Protein AF-A0A0D3J8R5-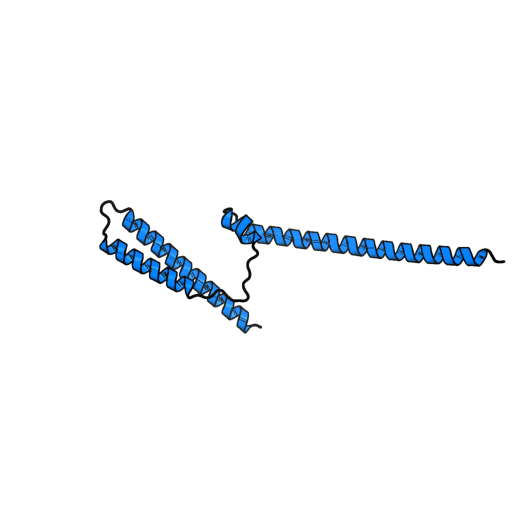F1 (afdb_monomer)

Mean predicted aligned error: 9.16 Å

Solvent-accessible surface area (backbone atoms only — not comparable to full-atom values): 7355 Å² total; per-residue (Å²): 118,75,68,58,58,56,50,45,51,54,48,51,52,51,48,52,51,31,50,51,51,30,52,52,34,48,54,55,34,50,60,44,65,72,38,99,75,55,53,65,67,59,46,51,53,31,51,53,49,33,51,54,30,52,51,51,42,68,67,56,69,77,51,92,84,72,78,77,60,65,63,51,45,64,69,14,54,77,61,79,38,61,65,65,56,51,54,54,50,50,50,54,49,50,54,50,50,51,54,51,49,50,55,50,51,52,51,50,53,52,49,52,54,50,53,52,51,52,50,53,53,56,53,58,59,60,70,64,73,82,117

pLDDT: mean 88.56, std 11.24, range [47.66, 97.62]

Foldseek 3Di:
DVVLVVVQVVLVVQLVVLVVQLVVLVVVLVVQVPDPDHDPVVNVVSVVSNVVSVVSNVVRDRRPPDDDDPCLCPVAVVVVHDSVVVVVVVVVVVVVCVVVVVVVVVVVVVVVVVVVVVVVVVVVVVVVPPD

Sequence (131 aa):
MADTTATSARTLEQIDHSVSESLSAIHALDAQVQQESPDNAAIRDGIARLVNCMEGLRSVSCPADLRLPMRLVEEFVDADRSPDDFTVAMRKLVEAVEAGGRAKSDALASLAAQVEAAGADAASSSSGADR

Radius of gyration: 31.25 Å; Cα contacts (8 Å, |Δi|>4): 49; chains: 1; bounding box: 56×16×105 Å

Nearest PDB structures (foldseek):
  2efl-assembly1_A-2  TM=9.346E-01  e=9.399E-01  Homo sapiens
  4atm-assembly1_A-2  TM=9.188E-01  e=1.387E+00  Homo sapiens
  3g6b-assembly1_B  TM=5.710E-01  e=9.712E+00  Thermotoga maritima

Secondary structure (DSSP, 8-state):
-HHHHHHHHHHHHHHHHHHHHHHHHHHHHHHHHTSSS--HHHHHHHHHHHHHHHHHHHHSPPPTT----HHHIIIIITTT--HHHHHHHHHHHHHHHHHHHHHHHHHHHHHHHHHHHHHHHHHHHHTTS--

Organism: Emiliania huxleyi (strain CCMP1516) (NCBI:txid280463)

InterPro domains:
  IPR019145 Mediator complex, subunit Med10 [PF09748] (18-115)

Structure (mmCIF, N/CA/C/O backbone):
data_AF-A0A0D3J8R5-F1
#
_entry.id   AF-A0A0D3J8R5-F1
#
loop_
_atom_site.group_PDB
_atom_site.id
_atom_site.type_symbol
_atom_site.label_atom_id
_atom_site.label_alt_id
_atom_site.label_comp_id
_atom_site.label_asym_id
_atom_site.label_entity_id
_atom_site.label_seq_id
_atom_site.pdbx_PDB_ins_code
_atom_site.Cartn_x
_atom_site.Cartn_y
_atom_site.Cartn_z
_atom_site.occupancy
_atom_site.B_iso_or_equiv
_atom_site.auth_seq_id
_atom_site.auth_comp_id
_atom_site.auth_asym_id
_atom_site.auth_atom_id
_atom_site.pdbx_PDB_model_num
ATOM 1 N N . MET A 1 1 ? -16.635 3.429 -18.623 1.00 56.38 1 MET A N 1
ATOM 2 C CA . MET A 1 1 ? -15.362 3.518 -17.871 1.00 56.38 1 MET A CA 1
ATOM 3 C C . MET A 1 1 ? -15.405 4.520 -16.715 1.00 56.38 1 MET A C 1
ATOM 5 O O . MET A 1 1 ? -14.790 4.220 -15.709 1.00 56.38 1 MET A O 1
ATOM 9 N N . ALA A 1 2 ? -16.144 5.640 -16.782 1.00 58.12 2 ALA A N 1
ATOM 10 C CA . ALA A 1 2 ? -16.242 6.588 -15.653 1.00 58.12 2 ALA A CA 1
ATOM 11 C C . ALA A 1 2 ? -16.980 6.045 -14.401 1.00 58.12 2 ALA A C 1
ATOM 13 O O . ALA A 1 2 ? -16.698 6.467 -13.283 1.00 58.12 2 ALA A O 1
ATOM 14 N N . ASP A 1 3 ? -17.897 5.091 -14.587 1.00 63.12 3 ASP A N 1
ATOM 15 C CA . ASP A 1 3 ? -18.749 4.535 -13.519 1.00 63.12 3 ASP A CA 1
ATOM 16 C C . ASP A 1 3 ? -17.988 3.579 -12.570 1.00 63.12 3 ASP A C 1
ATOM 18 O O . ASP A 1 3 ? -18.261 3.479 -11.374 1.00 63.12 3 ASP A O 1
ATOM 22 N N . THR A 1 4 ? -16.946 2.921 -13.089 1.00 67.38 4 THR A N 1
ATOM 23 C CA . THR A 1 4 ? -16.108 1.978 -12.332 1.00 67.38 4 THR A CA 1
ATOM 24 C C . THR A 1 4 ? -15.207 2.709 -11.338 1.00 67.38 4 THR A C 1
ATOM 26 O O . THR A 1 4 ? -15.155 2.341 -10.173 1.00 67.38 4 THR A O 1
ATOM 29 N N . THR A 1 5 ? -14.580 3.813 -11.753 1.00 72.00 5 THR A N 1
ATOM 30 C CA . THR A 1 5 ? -13.691 4.617 -10.896 1.00 72.00 5 THR A CA 1
ATOM 31 C C . THR A 1 5 ? -14.409 5.256 -9.709 1.00 72.00 5 THR A C 1
ATOM 33 O O . THR A 1 5 ? -13.863 5.285 -8.609 1.00 72.00 5 THR A O 1
ATOM 36 N N . ALA A 1 6 ? -15.641 5.736 -9.904 1.00 73.56 6 ALA A N 1
ATOM 37 C CA . ALA A 1 6 ? -16.440 6.305 -8.817 1.00 73.56 6 ALA A CA 1
ATOM 38 C C . ALA A 1 6 ? -16.871 5.233 -7.802 1.00 73.56 6 ALA A C 1
ATOM 40 O O . ALA A 1 6 ? -16.928 5.493 -6.601 1.00 73.56 6 ALA A O 1
ATOM 41 N N . THR A 1 7 ? -17.134 4.017 -8.285 1.00 78.12 7 THR A N 1
ATOM 42 C CA . THR A 1 7 ? -17.471 2.872 -7.436 1.00 78.12 7 THR A CA 1
ATOM 43 C C . THR A 1 7 ? -16.262 2.433 -6.609 1.00 78.12 7 THR A C 1
ATOM 45 O O . THR A 1 7 ? -16.382 2.314 -5.392 1.00 78.12 7 THR A O 1
ATOM 48 N N . SER A 1 8 ? -15.085 2.295 -7.227 1.00 82.00 8 SER A N 1
ATOM 49 C CA . SER A 1 8 ? -13.853 1.909 -6.525 1.00 82.00 8 SER A CA 1
ATOM 50 C C . SER A 1 8 ? -13.432 2.945 -5.474 1.00 82.00 8 SER A C 1
ATOM 52 O O . SER A 1 8 ? -13.034 2.562 -4.377 1.00 82.00 8 SER A O 1
ATOM 54 N N . ALA A 1 9 ? 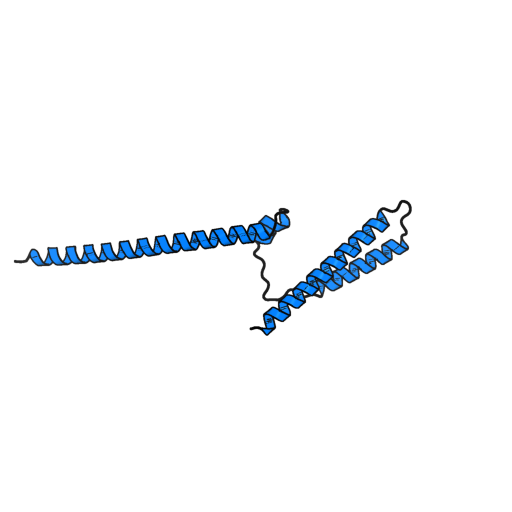-13.587 4.246 -5.755 1.00 85.06 9 ALA A N 1
ATOM 55 C CA . ALA A 1 9 ? -13.306 5.309 -4.784 1.00 85.06 9 ALA A CA 1
ATOM 56 C C . ALA A 1 9 ? -14.208 5.220 -3.541 1.00 85.06 9 ALA A C 1
ATOM 58 O O . ALA A 1 9 ? -13.711 5.223 -2.419 1.00 85.06 9 ALA A O 1
ATOM 59 N N . ARG A 1 10 ? -15.523 5.043 -3.731 1.00 87.44 10 ARG A N 1
ATOM 60 C CA . ARG A 1 10 ? -16.466 4.878 -2.614 1.00 87.44 10 ARG A CA 1
ATOM 61 C C . ARG A 1 10 ? -16.157 3.631 -1.784 1.00 87.44 10 ARG A C 1
ATOM 63 O O . ARG A 1 10 ? -16.254 3.668 -0.563 1.00 87.44 10 ARG A O 1
ATOM 70 N N . THR A 1 11 ? -15.805 2.521 -2.428 1.00 87.69 11 THR A N 1
ATOM 71 C CA . THR A 1 11 ? -15.420 1.302 -1.708 1.00 87.69 11 THR A CA 1
ATOM 72 C C . THR A 1 11 ? -14.153 1.519 -0.883 1.00 87.69 11 THR A C 1
ATOM 74 O O . THR A 1 11 ? -14.105 1.080 0.260 1.00 87.69 11 THR A O 1
ATOM 77 N N . LEU A 1 12 ? -13.154 2.235 -1.407 1.00 89.00 12 LEU A N 1
ATOM 78 C CA . LEU A 1 12 ? -11.952 2.581 -0.643 1.00 89.00 12 LEU A CA 1
ATOM 79 C C . LEU A 1 12 ? -12.267 3.464 0.570 1.00 89.00 12 LEU A C 1
ATOM 81 O O . LEU A 1 12 ? -11.758 3.190 1.651 1.00 89.00 12 LEU A O 1
ATOM 85 N N . GLU A 1 13 ? -13.150 4.454 0.427 1.00 90.44 13 GLU A N 1
ATOM 86 C CA . GLU A 1 13 ? -13.628 5.271 1.554 1.00 90.44 13 GLU A CA 1
ATOM 87 C C . GLU A 1 13 ? -14.340 4.420 2.619 1.00 90.44 13 GLU A C 1
ATOM 89 O O . GLU A 1 13 ? -14.151 4.623 3.816 1.00 90.44 13 GLU A O 1
ATOM 94 N N . GLN A 1 14 ? -15.134 3.428 2.204 1.00 89.75 14 GLN A N 1
ATOM 95 C CA . GLN A 1 14 ? -15.794 2.499 3.127 1.00 89.75 14 GLN A CA 1
ATOM 96 C C . GLN A 1 14 ? -14.799 1.597 3.864 1.00 89.75 14 GLN A C 1
ATOM 98 O O . GLN A 1 14 ? -14.985 1.336 5.056 1.00 89.75 14 GLN A O 1
ATOM 103 N N . ILE A 1 15 ? -13.754 1.125 3.174 1.00 90.19 15 ILE A N 1
ATOM 104 C CA . ILE A 1 15 ? -12.660 0.360 3.785 1.00 90.19 15 ILE A CA 1
ATOM 105 C C . ILE A 1 15 ? -11.939 1.235 4.813 1.00 90.19 15 ILE A C 1
ATOM 107 O O . ILE A 1 15 ? -11.804 0.818 5.959 1.00 90.19 15 ILE A O 1
ATOM 111 N N . ASP A 1 16 ? -11.533 2.449 4.437 1.00 91.75 16 ASP A N 1
ATOM 112 C CA . ASP A 1 16 ? -10.825 3.391 5.313 1.00 91.75 16 ASP A CA 1
ATOM 113 C C . ASP A 1 16 ? -11.630 3.729 6.577 1.00 91.75 16 ASP A C 1
ATOM 115 O O . ASP A 1 16 ? -11.123 3.646 7.701 1.00 91.75 16 ASP A O 1
ATOM 119 N N . HIS A 1 17 ? -12.926 4.004 6.410 1.00 91.62 17 HIS A N 1
ATOM 120 C CA . HIS A 1 17 ? -13.830 4.244 7.528 1.00 91.62 17 HIS A CA 1
ATOM 121 C C . HIS A 1 17 ? -13.926 3.024 8.456 1.00 91.62 17 HIS A C 1
ATOM 123 O O . HIS A 1 17 ? -13.788 3.157 9.671 1.00 91.62 17 HIS A O 1
ATOM 129 N N . SER A 1 18 ? -14.089 1.825 7.888 1.00 91.25 18 SER A N 1
ATOM 130 C CA . SER A 1 18 ? -14.209 0.575 8.650 1.00 91.25 18 SER A CA 1
ATOM 131 C C . SER A 1 18 ? -12.914 0.215 9.394 1.00 91.25 18 SER A C 1
ATOM 133 O O . SER A 1 18 ? -12.961 -0.262 10.532 1.00 91.25 18 SER A O 1
ATOM 135 N N . VAL A 1 19 ? -11.746 0.470 8.791 1.00 92.75 19 VAL A N 1
ATOM 136 C CA . VAL A 1 19 ? -10.434 0.323 9.445 1.00 92.75 19 VAL A CA 1
ATOM 137 C C . VAL A 1 19 ? -10.308 1.308 10.605 1.00 92.75 19 VAL A C 1
ATOM 139 O O . VAL A 1 19 ? -9.947 0.905 11.711 1.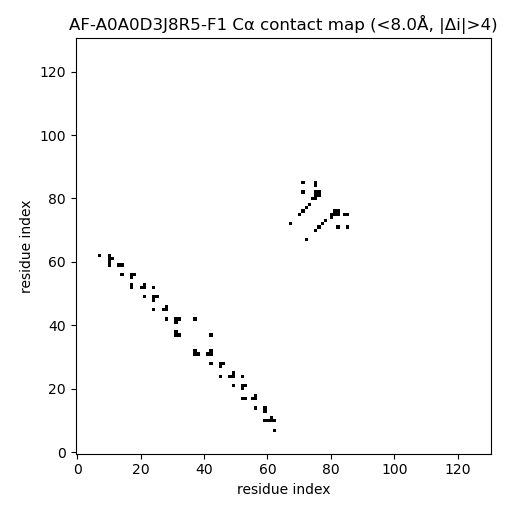00 92.75 19 VAL A O 1
ATOM 142 N N . SER A 1 20 ? -10.668 2.575 10.389 1.00 94.06 20 SER A N 1
ATOM 143 C CA . SER A 1 20 ? -10.620 3.617 11.420 1.00 94.06 20 SER A CA 1
ATOM 144 C C . SER A 1 20 ? -11.525 3.298 12.615 1.00 94.06 20 SER A C 1
ATOM 146 O O . SER A 1 20 ? -11.101 3.425 13.767 1.00 94.06 20 SER A O 1
ATOM 148 N N . GLU A 1 21 ? -12.750 2.824 12.368 1.00 93.19 21 GLU A N 1
ATOM 149 C CA . GLU A 1 21 ? -13.654 2.378 13.433 1.00 93.19 21 GLU A CA 1
ATOM 150 C C . GLU A 1 21 ? -13.098 1.169 14.195 1.00 93.19 21 GLU A C 1
ATOM 152 O O . GLU A 1 21 ? -13.161 1.140 15.427 1.00 93.19 21 GLU A O 1
ATOM 157 N N . SER A 1 22 ? -12.509 0.202 13.486 1.00 93.94 22 SER A N 1
ATOM 158 C CA . SER A 1 22 ? -11.897 -0.985 14.096 1.00 93.94 22 SER A CA 1
ATOM 159 C C . SER A 1 22 ? -10.722 -0.607 15.002 1.00 93.94 22 SER A C 1
ATOM 161 O O . SER A 1 22 ? -10.654 -1.065 16.141 1.00 93.94 22 SER A O 1
ATOM 163 N N . LEU A 1 23 ? -9.834 0.283 14.548 1.00 95.31 23 LEU A N 1
ATOM 164 C CA . LEU A 1 23 ? -8.721 0.793 15.355 1.00 95.31 23 LEU A CA 1
ATOM 165 C C . LEU A 1 23 ? -9.221 1.565 16.581 1.00 95.31 23 LEU A C 1
ATOM 167 O O . LEU A 1 23 ? -8.728 1.354 17.688 1.00 95.31 23 LEU A O 1
ATOM 171 N N . SER A 1 24 ? -10.242 2.410 16.417 1.00 94.75 24 SER A N 1
ATOM 172 C CA . SER A 1 24 ? -10.861 3.121 17.540 1.00 94.75 24 SER A CA 1
ATOM 173 C C . SER A 1 24 ? -11.454 2.156 18.575 1.00 94.75 24 SER A C 1
ATOM 175 O O . SER A 1 24 ? -11.265 2.355 19.776 1.00 94.75 24 SER A O 1
ATOM 177 N N . ALA A 1 25 ? -12.115 1.082 18.129 1.00 94.25 25 ALA A N 1
ATOM 178 C CA . ALA A 1 25 ? -12.636 0.041 19.011 1.00 94.25 25 ALA A CA 1
ATOM 179 C C . ALA A 1 25 ? -11.514 -0.702 19.758 1.00 94.25 25 ALA A C 1
ATOM 181 O O . ALA A 1 25 ? -11.655 -0.947 20.956 1.00 94.25 25 ALA A O 1
ATOM 182 N N . ILE A 1 26 ? -10.389 -0.998 19.092 1.00 96.31 26 ILE A N 1
ATOM 183 C CA . ILE A 1 26 ? -9.200 -1.595 19.726 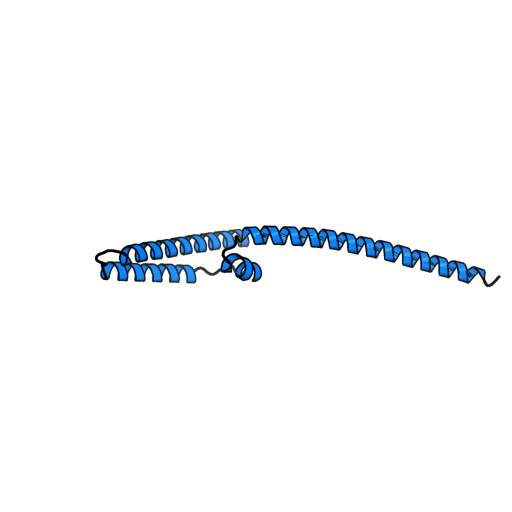1.00 96.31 26 ILE A CA 1
ATOM 184 C C . ILE A 1 26 ? -8.646 -0.669 20.810 1.00 96.31 26 ILE A C 1
ATOM 186 O O . ILE A 1 26 ? -8.438 -1.116 21.933 1.00 96.31 26 ILE A O 1
ATOM 190 N N . HIS A 1 27 ? -8.452 0.619 20.513 1.00 95.88 27 HIS A N 1
ATOM 191 C CA . HIS A 1 27 ? -7.940 1.582 21.491 1.00 95.88 27 HIS A CA 1
ATOM 192 C C . HIS A 1 27 ? -8.877 1.758 22.691 1.00 95.88 27 HIS A C 1
ATOM 194 O O . HIS A 1 27 ? -8.415 1.857 23.826 1.00 95.88 27 HIS A O 1
ATOM 200 N N . ALA A 1 28 ? -10.193 1.777 22.462 1.00 93.38 28 ALA A N 1
ATOM 201 C CA . ALA A 1 28 ? -11.173 1.854 23.540 1.00 93.38 28 ALA A CA 1
ATOM 202 C C . ALA A 1 28 ? -11.140 0.603 24.434 1.00 93.38 28 ALA A C 1
ATOM 204 O O . ALA A 1 28 ? -11.212 0.724 25.657 1.00 93.38 28 ALA A O 1
ATOM 205 N N . LEU A 1 29 ? -11.004 -0.582 23.832 1.00 95.62 29 LEU A N 1
ATOM 206 C CA . LEU A 1 29 ? -10.886 -1.842 24.561 1.00 95.62 29 LEU A CA 1
ATOM 207 C C . LEU A 1 29 ? -9.575 -1.915 25.355 1.00 95.62 29 LEU A C 1
ATOM 209 O O . LEU A 1 29 ? -9.600 -2.280 26.526 1.00 95.62 29 LEU A O 1
ATOM 213 N N . ASP A 1 30 ? -8.450 -1.520 24.754 1.00 96.31 30 ASP A N 1
ATOM 214 C CA . ASP A 1 30 ? -7.159 -1.437 25.445 1.00 96.31 30 ASP A CA 1
ATOM 215 C C . ASP A 1 30 ? -7.258 -0.506 26.661 1.00 96.31 30 ASP A C 1
ATOM 217 O O . ASP A 1 30 ? -6.947 -0.907 27.780 1.00 96.31 30 ASP A O 1
ATOM 221 N N . ALA A 1 31 ? -7.840 0.685 26.495 1.00 93.88 31 ALA A N 1
ATOM 222 C CA . ALA A 1 31 ? -8.046 1.620 27.598 1.00 93.88 31 ALA A CA 1
ATOM 223 C C . ALA A 1 31 ? -8.911 1.050 28.740 1.00 93.88 31 ALA A C 1
ATOM 225 O O . ALA A 1 31 ? -8.680 1.395 29.896 1.00 93.88 31 ALA A O 1
ATOM 226 N N . GLN A 1 32 ? -9.895 0.191 28.445 1.00 93.56 32 GLN A N 1
ATOM 227 C CA . GLN A 1 32 ? -10.706 -0.494 29.463 1.00 93.56 32 GLN A CA 1
ATOM 228 C C . GLN A 1 32 ? -9.916 -1.580 30.200 1.00 93.56 32 GLN A C 1
ATOM 230 O O . GLN A 1 32 ? -10.055 -1.727 31.413 1.00 93.56 32 GLN A O 1
ATOM 235 N N . VAL A 1 33 ? -9.080 -2.329 29.481 1.00 94.38 33 VAL A N 1
ATOM 236 C CA . VAL A 1 33 ? -8.250 -3.401 30.049 1.00 94.38 33 VAL A CA 1
ATOM 237 C C . VAL A 1 33 ? -7.136 -2.841 30.938 1.00 94.38 33 VAL A C 1
ATOM 239 O O . VAL A 1 33 ? -6.801 -3.458 31.944 1.00 94.38 33 VAL A O 1
ATOM 242 N N . GLN A 1 34 ? -6.599 -1.663 30.612 1.00 95.19 34 GLN A N 1
ATOM 243 C CA . GLN A 1 34 ? -5.538 -1.001 31.383 1.00 95.19 34 GLN A CA 1
ATOM 244 C C . GLN A 1 34 ? -6.035 -0.304 32.667 1.00 95.19 34 GLN A C 1
ATOM 246 O O . GLN A 1 34 ? -5.242 0.315 33.378 1.00 95.19 34 GLN A O 1
ATOM 251 N N . GLN A 1 35 ? -7.334 -0.355 32.980 1.00 94.56 35 GLN A N 1
ATOM 252 C CA . GLN A 1 35 ? -7.869 0.250 34.203 1.00 94.56 35 GLN A CA 1
ATOM 253 C C . GLN A 1 35 ? -7.394 -0.502 35.452 1.00 94.56 35 GLN A C 1
ATOM 255 O O . GLN A 1 35 ? -7.294 -1.724 35.458 1.00 94.56 35 GLN A O 1
ATOM 260 N N . GLU A 1 36 ? -7.178 0.225 36.553 1.00 93.06 36 GLU A N 1
ATOM 261 C CA . GLU A 1 36 ? -6.775 -0.352 37.849 1.00 93.06 36 GLU A CA 1
ATOM 262 C C . GLU A 1 36 ? -7.817 -1.347 38.401 1.00 93.06 36 GLU A C 1
ATOM 264 O O . GLU A 1 36 ? -7.482 -2.283 39.124 1.00 93.06 36 GLU A O 1
ATOM 269 N N . SER A 1 37 ? -9.085 -1.174 38.010 1.00 94.06 37 SER A N 1
ATOM 270 C CA . SER A 1 37 ? -10.173 -2.123 38.261 1.00 94.06 37 SER A CA 1
ATOM 271 C C . SER A 1 37 ? -10.993 -2.336 36.979 1.00 94.06 37 SER A C 1
ATOM 273 O O . SER A 1 37 ? -11.938 -1.591 36.726 1.00 94.06 37 SER A O 1
ATOM 275 N N . PRO A 1 38 ? -10.622 -3.312 36.131 1.00 89.75 38 PRO A N 1
ATOM 276 C CA . PRO A 1 38 ? -11.280 -3.515 34.848 1.00 89.75 38 PRO A CA 1
ATOM 277 C C . PRO A 1 38 ? -12.719 -4.015 35.025 1.00 89.75 38 PRO A C 1
ATOM 279 O O . PRO A 1 38 ? -12.978 -5.006 35.71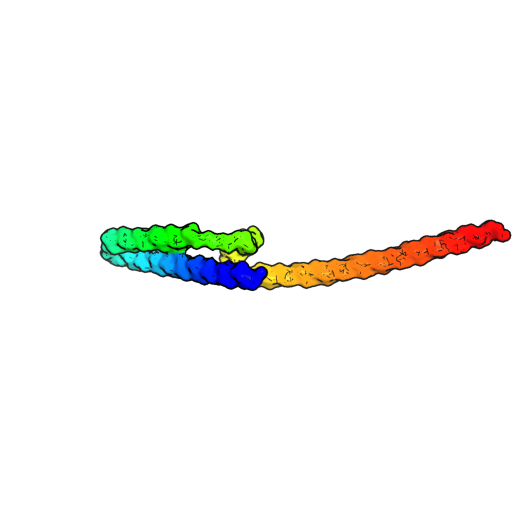5 1.00 89.75 38 PRO A O 1
ATOM 282 N N . ASP A 1 39 ? -13.661 -3.348 34.361 1.00 94.00 39 ASP A N 1
ATOM 283 C CA . ASP A 1 39 ? -15.047 -3.803 34.278 1.00 94.00 39 ASP A CA 1
ATOM 284 C C . ASP A 1 39 ? -15.187 -4.875 33.187 1.00 94.00 39 ASP A C 1
ATOM 286 O O . ASP A 1 39 ? -15.217 -4.592 31.988 1.00 94.00 39 ASP A O 1
ATOM 290 N N . ASN A 1 40 ? -15.314 -6.132 33.615 1.00 93.62 40 ASN A N 1
ATOM 291 C CA . ASN A 1 40 ? -15.489 -7.276 32.721 1.00 93.62 40 ASN A CA 1
ATOM 292 C C . ASN A 1 40 ? -16.742 -7.172 31.832 1.00 93.62 40 ASN A C 1
ATOM 294 O O . ASN A 1 40 ? -16.749 -7.735 30.735 1.00 93.62 40 ASN A O 1
ATOM 298 N N . ALA A 1 41 ? -17.802 -6.485 32.278 1.00 94.94 41 ALA A N 1
ATOM 299 C CA . ALA A 1 41 ? -18.983 -6.263 31.448 1.00 94.94 41 ALA A CA 1
ATOM 300 C C . ALA A 1 41 ? -18.660 -5.281 30.315 1.00 94.94 41 ALA A C 1
ATOM 302 O O . ALA A 1 41 ? -18.926 -5.588 29.153 1.00 94.94 41 ALA A O 1
ATOM 303 N N . ALA A 1 42 ? -17.999 -4.167 30.639 1.00 92.75 42 ALA A N 1
ATOM 304 C CA . ALA A 1 42 ? -17.554 -3.185 29.655 1.00 92.75 42 ALA A CA 1
ATOM 305 C C . ALA A 1 42 ? -16.557 -3.778 28.643 1.00 92.75 42 ALA A C 1
ATOM 307 O O . ALA A 1 42 ? -16.698 -3.540 27.445 1.00 92.75 42 ALA A O 1
ATOM 308 N N . ILE A 1 43 ? -15.613 -4.610 29.100 1.00 95.06 43 ILE A N 1
ATOM 309 C CA . ILE A 1 43 ? -14.658 -5.326 28.236 1.00 95.06 43 ILE A CA 1
ATOM 310 C C . ILE A 1 43 ? -15.389 -6.259 27.270 1.00 95.06 43 ILE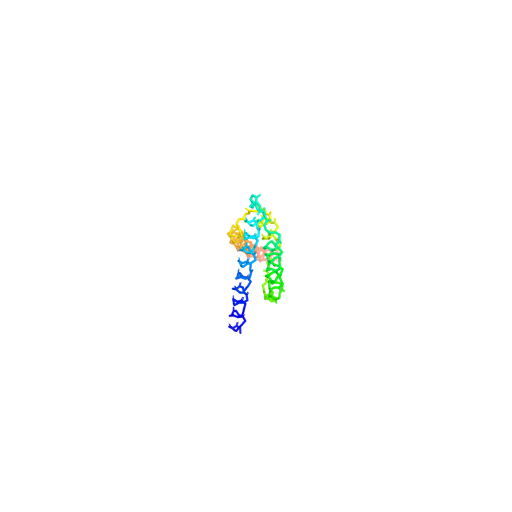 A C 1
ATOM 312 O O . ILE A 1 43 ? -15.094 -6.272 26.076 1.00 95.06 43 ILE A O 1
ATOM 316 N N . ARG A 1 44 ? -16.359 -7.042 27.759 1.00 96.00 44 ARG A N 1
ATOM 317 C CA . ARG A 1 44 ? -17.150 -7.940 26.905 1.00 96.00 44 ARG A CA 1
ATOM 318 C C . ARG A 1 44 ? -17.902 -7.161 25.827 1.00 96.00 44 ARG A C 1
ATOM 320 O O . ARG A 1 44 ? -17.915 -7.583 24.672 1.00 96.00 44 ARG A O 1
ATOM 327 N N . ASP A 1 45 ? -18.502 -6.034 26.193 1.00 94.38 45 ASP A N 1
ATOM 328 C CA . ASP A 1 45 ? -19.227 -5.181 25.253 1.00 94.38 45 ASP A CA 1
ATOM 329 C C . ASP A 1 45 ? -18.260 -4.530 24.239 1.00 94.38 45 ASP A C 1
ATOM 331 O O . ASP A 1 45 ? -18.568 -4.449 23.048 1.00 94.38 45 ASP A O 1
ATOM 335 N N . GLY A 1 46 ? -17.050 -4.160 24.674 1.00 93.94 46 GLY A N 1
ATOM 336 C CA . GLY A 1 46 ? -15.962 -3.695 23.810 1.00 93.94 46 GLY A CA 1
ATOM 337 C C . GLY A 1 46 ? -15.488 -4.755 22.808 1.00 93.94 46 GLY A C 1
ATOM 338 O O . GLY A 1 46 ? -15.347 -4.459 21.621 1.00 93.94 46 GLY A O 1
ATOM 339 N N . ILE A 1 47 ? -15.326 -6.010 23.243 1.00 95.75 47 ILE A N 1
ATOM 340 C CA . ILE A 1 47 ? -15.003 -7.144 22.360 1.00 95.75 47 ILE A CA 1
ATOM 341 C C . ILE A 1 47 ? -16.121 -7.363 21.336 1.00 95.75 47 ILE A C 1
ATOM 343 O O . ILE A 1 47 ? -15.836 -7.513 20.150 1.00 95.75 47 ILE A O 1
ATOM 347 N N . ALA A 1 48 ? -17.388 -7.348 21.761 1.00 95.38 48 ALA A N 1
ATOM 348 C CA . ALA A 1 48 ? -18.522 -7.503 20.850 1.00 95.38 48 ALA A CA 1
ATOM 349 C C . ALA A 1 48 ? -18.549 -6.395 19.785 1.00 95.38 48 ALA A C 1
ATOM 351 O O . ALA A 1 48 ? -18.777 -6.666 18.605 1.00 95.38 48 ALA A O 1
ATOM 352 N N . ARG A 1 49 ? -18.246 -5.152 20.179 1.00 93.19 49 ARG A N 1
ATOM 353 C CA . ARG A 1 49 ? -18.100 -4.034 19.241 1.00 93.19 49 ARG A CA 1
ATOM 354 C C . ARG A 1 49 ? -16.959 -4.266 18.250 1.00 93.19 49 ARG A C 1
ATOM 356 O O . ARG A 1 49 ? -17.170 -4.075 17.058 1.00 93.19 49 ARG A O 1
ATOM 363 N N . LEU A 1 50 ? -15.788 -4.697 18.719 1.00 94.38 50 LEU A N 1
ATOM 364 C CA . LEU A 1 50 ? -14.646 -4.988 17.850 1.00 94.38 50 LEU A CA 1
ATOM 365 C C . LEU A 1 50 ? -14.975 -6.085 16.829 1.00 94.38 50 LEU A C 1
ATOM 367 O O . LEU A 1 50 ? -14.665 -5.932 15.651 1.00 94.38 50 LEU A O 1
ATOM 371 N N . VAL A 1 51 ? -15.641 -7.160 17.258 1.00 94.75 51 VAL A N 1
ATOM 372 C CA . VAL A 1 51 ? -16.093 -8.231 16.357 1.00 94.75 51 VAL A CA 1
ATOM 373 C C . VAL A 1 51 ? -17.010 -7.670 15.271 1.00 94.75 51 VAL A C 1
ATOM 375 O O . VAL A 1 51 ? -16.753 -7.910 14.095 1.00 94.75 51 VAL A O 1
ATOM 378 N N . ASN A 1 52 ? -18.004 -6.854 15.635 1.00 92.50 52 ASN A N 1
ATOM 379 C CA . ASN A 1 52 ? -18.904 -6.230 14.662 1.00 92.50 52 ASN A CA 1
ATOM 380 C C . ASN A 1 52 ? -18.154 -5.329 13.662 1.00 92.50 52 ASN A C 1
ATOM 382 O O . ASN A 1 52 ? -18.445 -5.369 12.467 1.00 92.50 52 ASN A O 1
ATOM 386 N N . CYS A 1 53 ? -17.168 -4.548 14.118 1.00 90.88 53 CYS A N 1
ATOM 387 C CA . CYS A 1 53 ? -16.334 -3.728 13.232 1.00 90.88 53 CYS A CA 1
ATOM 388 C C . CYS A 1 53 ? -15.520 -4.594 12.253 1.00 90.88 53 CYS A C 1
ATOM 390 O O . CYS A 1 53 ? -15.490 -4.311 11.055 1.00 90.88 53 CYS A O 1
ATOM 392 N N . MET A 1 54 ? -14.921 -5.688 12.733 1.00 90.19 54 MET A N 1
ATOM 393 C CA . MET A 1 54 ? -14.140 -6.614 11.904 1.00 90.19 54 MET A CA 1
ATOM 394 C C . MET A 1 54 ? -15.008 -7.376 10.893 1.00 90.19 54 MET A C 1
ATOM 396 O O . MET A 1 54 ? -14.581 -7.613 9.761 1.00 90.19 54 MET A O 1
ATOM 400 N N . GLU A 1 55 ? -16.234 -7.745 11.267 1.00 90.75 55 GLU A N 1
ATOM 401 C CA . GLU A 1 55 ? -17.217 -8.319 10.344 1.00 90.75 55 GLU A CA 1
ATOM 402 C C . GLU A 1 55 ? -17.640 -7.307 9.275 1.00 90.75 55 GLU A C 1
ATOM 404 O O . GLU A 1 55 ? -17.691 -7.655 8.092 1.00 90.75 55 GLU A O 1
ATOM 409 N N . GLY A 1 56 ? -17.855 -6.049 9.671 1.00 86.81 56 GLY A N 1
ATOM 410 C CA . GLY A 1 56 ? -18.089 -4.932 8.759 1.00 86.81 56 GLY A CA 1
ATOM 411 C C . GLY A 1 56 ? -16.959 -4.795 7.743 1.00 86.81 56 GLY A C 1
ATOM 412 O O . GLY A 1 56 ? -17.211 -4.863 6.541 1.00 86.81 56 GLY A O 1
ATOM 413 N N . LEU A 1 57 ? -15.708 -4.732 8.206 1.00 86.44 57 LEU A N 1
ATOM 414 C CA . LEU A 1 57 ? -14.530 -4.641 7.342 1.00 86.44 57 LEU A CA 1
ATOM 415 C C . LEU A 1 57 ? -14.426 -5.827 6.371 1.00 86.44 57 LEU A C 1
ATOM 417 O O . LEU A 1 57 ? -14.155 -5.636 5.189 1.00 86.44 57 LEU A O 1
ATOM 421 N N . ARG A 1 58 ? -14.698 -7.051 6.840 1.00 85.81 58 ARG A N 1
ATOM 422 C CA . ARG A 1 58 ? -14.696 -8.257 5.998 1.00 85.81 58 ARG A CA 1
ATOM 423 C C . ARG A 1 58 ? -15.818 -8.256 4.954 1.00 85.81 58 ARG A C 1
ATOM 425 O O . ARG A 1 58 ? -15.669 -8.880 3.905 1.00 85.81 58 ARG A O 1
ATOM 432 N N . SER A 1 59 ? -16.941 -7.601 5.246 1.00 84.62 59 SER A N 1
ATOM 433 C CA . SER A 1 59 ? -18.074 -7.484 4.322 1.00 84.62 59 SER A CA 1
ATOM 434 C C . SER A 1 59 ? -17.815 -6.492 3.184 1.00 84.62 59 SER A C 1
ATOM 436 O O . SER A 1 59 ? -18.424 -6.612 2.118 1.00 84.62 59 SER A O 1
ATOM 438 N N . VAL A 1 60 ? -16.880 -5.553 3.372 1.00 83.56 60 VAL A N 1
ATOM 439 C CA . VAL A 1 60 ? -16.446 -4.653 2.306 1.00 83.56 60 VAL A CA 1
ATOM 440 C C . VAL A 1 60 ? -15.531 -5.423 1.355 1.00 83.56 60 VAL A C 1
ATOM 442 O O . VAL A 1 60 ? -14.370 -5.703 1.644 1.00 83.56 60 VAL A O 1
ATOM 445 N N . SER A 1 61 ? -16.067 -5.797 0.194 1.00 72.25 61 SER A N 1
ATOM 446 C CA . SER A 1 61 ? -15.265 -6.418 -0.859 1.00 72.25 61 SER A CA 1
ATOM 447 C C . SER A 1 61 ? -14.290 -5.399 -1.429 1.00 72.25 61 SER A C 1
ATOM 449 O O . SER A 1 61 ? -14.703 -4.330 -1.875 1.00 72.25 61 SER A O 1
ATOM 451 N N . CYS A 1 62 ? -13.013 -5.765 -1.505 1.00 73.31 62 CYS A N 1
ATOM 452 C CA . CYS A 1 62 ? -12.042 -4.995 -2.269 1.00 73.31 62 CYS A CA 1
ATOM 453 C C . CYS A 1 62 ? -12.506 -4.899 -3.741 1.00 73.31 62 CYS A C 1
ATOM 455 O O . CYS A 1 62 ? -13.020 -5.896 -4.273 1.00 73.31 62 CYS A O 1
ATOM 457 N N . PRO A 1 63 ? -12.360 -3.740 -4.407 1.00 76.56 63 PRO A N 1
ATOM 458 C CA . PRO A 1 63 ? -12.661 -3.617 -5.828 1.00 76.56 63 PRO A CA 1
ATOM 459 C C . PRO A 1 63 ? -11.829 -4.619 -6.643 1.00 76.56 63 PRO A C 1
ATOM 461 O O . PRO A 1 63 ? -10.622 -4.740 -6.443 1.00 76.56 63 PRO A O 1
ATOM 464 N N . ALA A 1 64 ? -12.458 -5.359 -7.563 1.00 71.50 64 ALA A N 1
ATOM 465 C CA . ALA A 1 64 ? -11.792 -6.423 -8.333 1.00 71.50 64 ALA A CA 1
ATOM 466 C C . ALA A 1 64 ? -10.659 -5.915 -9.255 1.00 71.50 64 ALA A C 1
ATOM 468 O O . ALA A 1 64 ? -9.825 -6.690 -9.730 1.00 71.50 64 ALA A O 1
ATOM 469 N N . ASP A 1 65 ? -10.652 -4.616 -9.531 1.00 77.81 65 ASP A N 1
ATOM 470 C CA . ASP A 1 65 ? -9.669 -3.878 -10.315 1.00 77.81 65 ASP A CA 1
ATOM 471 C C . ASP A 1 65 ? -8.480 -3.374 -9.484 1.00 77.81 65 ASP A C 1
ATOM 473 O O . ASP A 1 65 ? -7.437 -3.047 -10.057 1.00 77.81 65 ASP A O 1
ATOM 477 N N . LEU A 1 66 ? -8.578 -3.365 -8.152 1.00 80.94 66 LEU A N 1
ATOM 478 C CA . LEU A 1 66 ? -7.478 -2.954 -7.292 1.00 80.94 66 LEU A CA 1
ATOM 479 C C . LEU A 1 66 ? -6.478 -4.103 -7.124 1.00 80.94 66 LEU A C 1
ATOM 481 O O . LEU A 1 66 ? -6.762 -5.132 -6.512 1.00 80.94 66 LEU A O 1
ATOM 485 N N . ARG A 1 67 ? -5.270 -3.916 -7.660 1.00 85.25 67 ARG A N 1
ATOM 486 C CA . ARG A 1 67 ? -4.153 -4.850 -7.490 1.00 85.25 67 ARG A CA 1
ATOM 487 C C . ARG A 1 67 ? -2.979 -4.135 -6.852 1.00 85.25 67 ARG A C 1
ATOM 489 O O . ARG A 1 67 ? -2.539 -3.101 -7.346 1.00 85.25 67 ARG A O 1
ATOM 496 N N . LEU A 1 68 ? -2.451 -4.726 -5.788 1.00 87.81 68 LEU A N 1
ATOM 497 C CA . LEU A 1 68 ? -1.257 -4.239 -5.113 1.00 87.81 68 LEU A CA 1
ATOM 498 C C . LEU A 1 68 ? -0.052 -5.084 -5.548 1.00 87.81 68 LEU A C 1
ATOM 500 O O . LEU A 1 68 ? -0.133 -6.315 -5.508 1.00 87.81 68 LEU A O 1
ATOM 504 N N . PRO A 1 69 ? 1.060 -4.467 -5.987 1.00 92.44 69 PRO A N 1
ATOM 505 C CA . PRO A 1 69 ? 2.293 -5.199 -6.239 1.00 92.44 69 PRO A CA 1
ATOM 506 C C . PRO A 1 69 ? 2.773 -5.884 -4.960 1.00 92.44 69 PRO A C 1
ATOM 508 O O . PRO A 1 69 ? 2.873 -5.244 -3.922 1.00 92.44 69 PRO A O 1
ATOM 511 N N . MET A 1 70 ? 3.141 -7.161 -5.033 1.00 93.38 70 MET A N 1
ATOM 512 C CA . MET A 1 70 ? 3.606 -7.907 -3.855 1.00 93.38 70 MET A CA 1
ATOM 513 C C . MET A 1 70 ? 4.820 -7.241 -3.186 1.00 93.38 70 MET A C 1
ATOM 515 O O . MET A 1 70 ? 4.853 -7.097 -1.971 1.00 93.38 70 MET A O 1
ATOM 519 N N . ARG A 1 71 ? 5.740 -6.689 -3.991 1.00 91.06 71 ARG A N 1
ATOM 520 C CA . ARG A 1 71 ? 6.897 -5.921 -3.501 1.00 91.06 71 ARG A CA 1
ATOM 521 C C . ARG A 1 71 ? 6.518 -4.673 -2.700 1.00 91.06 71 ARG A C 1
ATOM 523 O O . ARG A 1 71 ? 7.273 -4.289 -1.820 1.00 91.06 71 ARG A O 1
ATOM 530 N N . LEU A 1 72 ? 5.381 -4.033 -2.994 1.00 94.50 72 LEU A N 1
ATOM 531 C CA . LEU A 1 72 ? 4.895 -2.907 -2.190 1.00 94.50 72 LEU A CA 1
ATOM 532 C C . LEU A 1 72 ? 4.547 -3.375 -0.771 1.00 94.50 72 LEU A C 1
ATOM 534 O O . LEU A 1 72 ? 4.835 -2.676 0.192 1.00 94.50 72 LEU A O 1
ATOM 538 N N . VAL A 1 73 ? 3.945 -4.555 -0.640 1.00 93.06 73 VAL A N 1
ATOM 539 C CA . VAL A 1 73 ? 3.587 -5.111 0.668 1.00 93.06 73 VAL A CA 1
ATOM 540 C C . VAL A 1 73 ? 4.846 -5.586 1.394 1.00 93.06 73 VAL A C 1
ATOM 542 O O . VAL A 1 73 ? 5.183 -5.041 2.437 1.00 93.06 73 VAL A O 1
ATOM 545 N N . GLU A 1 74 ? 5.603 -6.503 0.790 1.00 94.12 74 GLU A N 1
ATOM 546 C CA . GLU A 1 74 ? 6.725 -7.189 1.448 1.00 94.12 74 GLU A CA 1
ATOM 547 C C . GLU A 1 74 ? 7.924 -6.271 1.748 1.00 94.12 74 GLU A C 1
ATOM 549 O O . GLU A 1 74 ? 8.549 -6.380 2.800 1.00 94.12 74 GLU A O 1
ATOM 554 N N . GLU A 1 75 ? 8.292 -5.372 0.825 1.00 94.25 75 GLU A N 1
ATOM 555 C CA . GLU A 1 75 ? 9.508 -4.550 0.968 1.00 94.25 75 GLU A CA 1
ATOM 556 C C . GLU A 1 75 ? 9.243 -3.166 1.569 1.00 94.25 75 GLU A C 1
ATOM 558 O O . GLU A 1 75 ? 10.205 -2.457 1.897 1.00 94.25 75 GLU A O 1
ATOM 563 N N . PHE A 1 76 ? 7.974 -2.747 1.649 1.00 94.62 76 PHE A N 1
ATOM 564 C CA . PHE A 1 76 ? 7.610 -1.429 2.163 1.00 94.62 76 PHE A CA 1
ATOM 565 C C . PHE A 1 76 ? 6.673 -1.524 3.359 1.00 94.62 76 PHE A C 1
ATOM 567 O O . PHE A 1 76 ? 7.115 -1.193 4.451 1.00 94.62 76 PHE A O 1
ATOM 574 N N . VAL A 1 77 ? 5.444 -2.021 3.199 1.00 92.94 77 VAL A N 1
ATOM 575 C CA . VAL A 1 77 ? 4.475 -2.066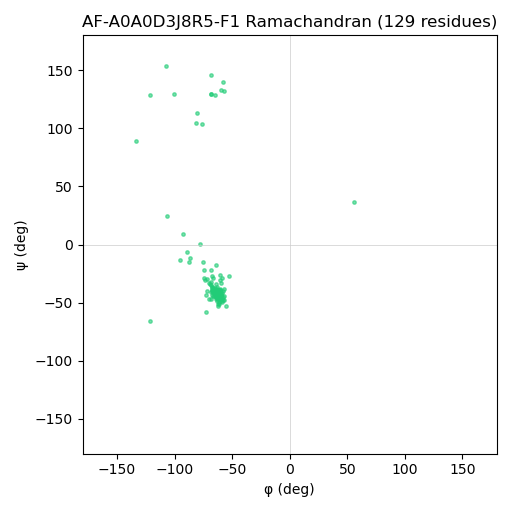 4.312 1.00 92.94 77 VAL A CA 1
ATOM 576 C C . VAL A 1 77 ? 4.969 -2.955 5.459 1.00 92.94 77 VAL A C 1
ATOM 578 O O . VAL A 1 77 ? 5.074 -2.484 6.587 1.00 92.94 77 VAL A O 1
ATOM 581 N N . ASP A 1 78 ? 5.348 -4.203 5.176 1.00 94.50 78 ASP A N 1
ATOM 582 C CA . ASP A 1 78 ? 5.797 -5.161 6.200 1.00 94.50 78 ASP A CA 1
ATOM 583 C C . ASP A 1 78 ? 7.144 -4.765 6.831 1.00 94.50 78 ASP A C 1
ATOM 585 O O . ASP A 1 78 ? 7.468 -5.172 7.946 1.00 94.50 78 ASP A O 1
ATOM 589 N N . ALA A 1 79 ? 7.928 -3.951 6.120 1.00 94.00 79 ALA A N 1
ATOM 590 C CA . ALA A 1 79 ? 9.211 -3.422 6.573 1.00 94.00 79 ALA A CA 1
ATOM 591 C C . ALA A 1 79 ? 9.099 -2.042 7.255 1.00 94.00 79 ALA A C 1
ATOM 593 O O . ALA A 1 79 ? 10.131 -1.414 7.495 1.00 94.00 79 ALA A O 1
ATOM 594 N N . ASP A 1 80 ? 7.879 -1.565 7.532 1.00 93.19 80 ASP A N 1
ATOM 595 C CA . ASP A 1 80 ? 7.584 -0.257 8.141 1.00 93.19 80 ASP A CA 1
ATOM 596 C C . ASP A 1 80 ? 8.181 0.937 7.365 1.00 93.19 80 ASP A C 1
ATOM 598 O O . ASP A 1 80 ? 8.667 1.926 7.915 1.00 93.19 80 ASP A O 1
ATOM 602 N N . ARG A 1 81 ? 8.188 0.836 6.033 1.00 94.31 81 ARG A N 1
ATOM 603 C CA . ARG A 1 81 ? 8.602 1.903 5.113 1.00 94.31 81 ARG A CA 1
ATOM 604 C C . ARG A 1 81 ? 7.393 2.490 4.404 1.00 94.31 81 ARG A C 1
ATOM 606 O O . ARG A 1 81 ? 6.394 1.817 4.158 1.00 94.31 81 ARG A O 1
ATOM 613 N N . SER A 1 82 ? 7.520 3.748 3.991 1.00 94.00 82 SER A N 1
ATOM 614 C CA . SER A 1 82 ? 6.428 4.451 3.323 1.00 94.00 82 SER A CA 1
ATOM 615 C C . SER A 1 82 ? 6.086 3.823 1.960 1.00 94.00 82 SER A C 1
ATOM 617 O O . SER A 1 82 ? 6.967 3.714 1.101 1.00 94.00 82 SER A O 1
ATOM 619 N N . PRO A 1 83 ? 4.808 3.497 1.690 1.00 94.12 83 PRO A N 1
ATOM 620 C CA . PRO A 1 83 ? 4.317 3.150 0.352 1.00 94.12 83 PRO A CA 1
ATOM 621 C C . PRO A 1 83 ? 4.649 4.194 -0.729 1.00 94.12 83 PRO A C 1
ATOM 623 O O . PRO A 1 83 ? 4.802 3.857 -1.906 1.00 94.12 83 PRO A O 1
ATOM 626 N N . ASP A 1 84 ? 4.805 5.464 -0.351 1.00 94.69 84 ASP A N 1
ATOM 627 C CA . ASP A 1 84 ? 5.154 6.532 -1.293 1.00 94.69 84 ASP A CA 1
ATOM 628 C C . ASP A 1 84 ? 6.577 6.370 -1.836 1.00 94.69 84 ASP A C 1
ATOM 630 O O . ASP A 1 84 ? 6.832 6.650 -3.012 1.00 94.69 84 ASP A O 1
ATOM 634 N N . ASP A 1 85 ? 7.494 5.827 -1.032 1.00 93.50 85 ASP A N 1
ATOM 635 C CA . ASP A 1 85 ? 8.859 5.542 -1.471 1.00 93.50 85 ASP A CA 1
ATOM 636 C C . ASP A 1 85 ? 8.873 4.482 -2.579 1.00 93.50 85 ASP A C 1
ATOM 638 O O . ASP A 1 85 ? 9.691 4.561 -3.501 1.00 93.50 85 ASP A O 1
ATOM 642 N N . PHE A 1 86 ? 7.947 3.516 -2.539 1.00 95.19 86 PHE A N 1
ATOM 643 C CA . PHE A 1 86 ? 7.775 2.53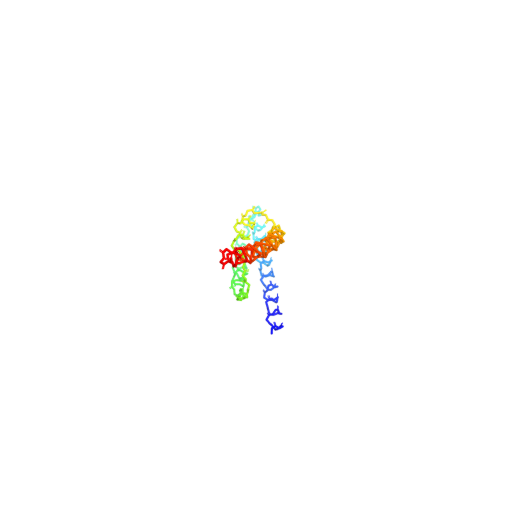8 -3.615 1.00 95.19 86 PHE A CA 1
ATOM 644 C C . PHE A 1 86 ? 7.339 3.232 -4.904 1.00 95.19 86 PHE A C 1
ATOM 646 O O . PHE A 1 86 ? 7.913 2.986 -5.966 1.00 95.19 86 PHE A O 1
ATOM 653 N N . THR A 1 87 ? 6.380 4.156 -4.820 1.00 94.31 87 THR A N 1
ATOM 654 C CA . THR A 1 87 ? 5.917 4.946 -5.972 1.00 94.31 87 THR A CA 1
ATOM 655 C C . THR A 1 87 ? 7.058 5.765 -6.580 1.00 94.31 87 THR A C 1
ATOM 657 O O . THR A 1 87 ? 7.230 5.796 -7.802 1.00 94.31 87 THR A O 1
ATOM 660 N N . VAL A 1 88 ? 7.886 6.398 -5.744 1.00 95.81 88 VAL A N 1
ATOM 661 C CA . VAL A 1 88 ? 9.074 7.138 -6.193 1.00 95.81 88 VAL A CA 1
ATOM 662 C C . VAL A 1 88 ? 10.099 6.205 -6.846 1.00 95.81 88 VAL A C 1
ATOM 664 O O . VAL A 1 88 ? 10.635 6.534 -7.906 1.00 95.81 88 VAL A O 1
ATOM 667 N N . ALA A 1 89 ? 10.361 5.036 -6.257 1.00 93.94 89 ALA A N 1
ATOM 668 C CA . ALA A 1 89 ? 11.283 4.046 -6.812 1.00 93.94 89 ALA A CA 1
ATOM 669 C C . ALA A 1 89 ? 10.805 3.514 -8.172 1.00 93.94 89 ALA A C 1
ATOM 671 O O . ALA A 1 89 ? 11.592 3.441 -9.118 1.00 93.94 89 ALA A O 1
ATOM 672 N N . MET A 1 90 ? 9.512 3.211 -8.300 1.00 95.62 90 MET A N 1
ATOM 673 C CA . MET A 1 90 ? 8.912 2.750 -9.551 1.00 95.62 90 MET A CA 1
ATOM 674 C C . MET A 1 90 ? 8.976 3.813 -10.644 1.00 95.62 90 MET A C 1
ATOM 676 O O . MET A 1 90 ? 9.309 3.487 -11.781 1.00 95.62 90 MET A O 1
ATOM 680 N N . ARG A 1 91 ? 8.740 5.086 -10.309 1.00 96.44 91 ARG A N 1
ATOM 681 C CA . ARG A 1 91 ? 8.889 6.197 -11.260 1.00 96.44 91 ARG A CA 1
ATOM 682 C C . ARG A 1 91 ? 10.309 6.271 -11.822 1.00 96.44 91 ARG A C 1
ATOM 684 O O . ARG A 1 91 ? 10.482 6.276 -13.035 1.00 96.44 91 ARG A O 1
ATOM 691 N N . LYS A 1 92 ? 11.319 6.242 -10.948 1.00 96.62 92 LYS A N 1
ATOM 692 C CA . LYS A 1 92 ? 12.735 6.254 -11.356 1.00 96.62 92 LYS A CA 1
ATOM 693 C C . LYS A 1 92 ? 13.096 5.046 -12.219 1.00 96.62 92 LYS A C 1
ATOM 695 O O . LYS A 1 92 ? 13.861 5.175 -13.170 1.00 96.62 92 LYS A O 1
ATOM 7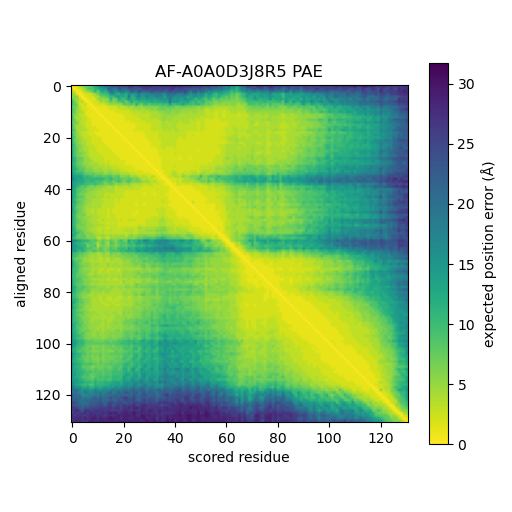00 N N . LEU A 1 93 ? 12.547 3.871 -11.900 1.00 95.69 93 LEU A N 1
ATOM 701 C CA . LEU A 1 93 ? 12.748 2.666 -12.701 1.00 95.69 93 LEU A CA 1
ATOM 702 C C . LEU A 1 93 ? 12.162 2.827 -14.107 1.00 95.69 93 LEU A C 1
ATOM 704 O O . LEU A 1 93 ? 12.838 2.494 -15.076 1.00 95.69 93 LEU A O 1
ATOM 708 N N . VAL A 1 94 ? 10.939 3.351 -14.227 1.00 97.06 94 VAL A N 1
ATOM 709 C CA . VAL A 1 94 ? 10.301 3.612 -15.526 1.00 97.06 94 VAL A CA 1
ATOM 710 C C . VAL A 1 94 ? 11.135 4.594 -16.345 1.00 97.06 94 VAL A C 1
ATOM 712 O O . VAL A 1 94 ? 11.476 4.285 -17.483 1.00 97.06 94 VAL A O 1
ATOM 715 N N . GLU A 1 95 ? 11.554 5.713 -15.755 1.00 97.56 95 GLU A N 1
ATOM 716 C CA . GLU A 1 95 ? 12.410 6.705 -16.420 1.00 97.56 95 GLU A CA 1
ATOM 717 C C . GLU A 1 95 ? 13.728 6.086 -16.919 1.00 97.56 95 GLU A C 1
ATOM 719 O O . GLU A 1 95 ? 14.142 6.308 -18.059 1.00 97.56 95 GLU A O 1
ATOM 724 N N . ALA A 1 96 ? 14.373 5.253 -16.096 1.00 97.00 96 ALA A N 1
ATOM 725 C CA . ALA A 1 96 ? 15.606 4.565 -16.467 1.00 97.00 96 ALA A CA 1
ATOM 726 C C . ALA A 1 96 ? 15.393 3.535 -17.591 1.00 97.00 96 ALA A C 1
ATOM 728 O O . ALA A 1 96 ? 16.213 3.435 -18.507 1.00 97.00 96 ALA A O 1
ATOM 729 N N . VAL A 1 97 ? 14.293 2.777 -17.541 1.00 97.38 97 VAL A N 1
ATOM 730 C CA . VAL A 1 97 ? 13.930 1.800 -18.576 1.00 97.38 97 VAL A CA 1
ATOM 731 C C . VAL A 1 97 ? 13.618 2.500 -19.894 1.00 97.38 97 VAL A C 1
ATOM 733 O O . VAL A 1 97 ? 14.078 2.039 -20.937 1.00 97.38 97 VAL A O 1
ATOM 736 N N . GLU A 1 98 ? 12.903 3.624 -19.873 1.00 97.31 98 GLU A N 1
ATOM 737 C CA . GLU A 1 98 ? 12.622 4.414 -21.072 1.00 97.31 98 GLU A CA 1
ATOM 738 C C . GLU A 1 98 ? 13.900 4.973 -21.697 1.00 97.31 98 GLU A C 1
ATOM 740 O O . GLU A 1 98 ? 14.118 4.813 -22.900 1.00 97.31 98 GLU A O 1
ATOM 745 N N . ALA A 1 99 ? 14.772 5.586 -20.892 1.00 96.69 99 ALA A N 1
ATOM 746 C CA . ALA A 1 99 ? 16.045 6.116 -21.369 1.00 96.69 99 ALA A CA 1
ATOM 747 C C . ALA A 1 99 ? 16.927 5.005 -21.966 1.00 96.69 99 ALA A C 1
ATOM 749 O O . ALA A 1 99 ? 17.445 5.142 -23.076 1.00 96.69 99 ALA A O 1
ATOM 750 N N . GLY A 1 100 ? 17.045 3.871 -21.268 1.00 96.88 100 GLY A N 1
ATOM 751 C CA . GLY A 1 100 ? 17.788 2.708 -21.749 1.00 96.88 100 GLY A CA 1
ATOM 752 C C . GLY A 1 100 ? 17.170 2.076 -22.999 1.00 96.88 100 GLY A C 1
ATOM 753 O O . GLY A 1 100 ? 17.898 1.640 -23.889 1.00 96.88 100 GLY A O 1
ATOM 754 N N . GLY A 1 101 ? 15.840 2.041 -23.095 1.00 96.94 101 GLY A N 1
ATOM 755 C CA . GLY A 1 101 ? 15.108 1.547 -24.260 1.00 96.94 101 GLY A CA 1
ATOM 756 C C . GLY A 1 101 ? 15.355 2.398 -25.502 1.00 96.94 101 GLY A C 1
ATOM 757 O O . GLY A 1 101 ? 15.669 1.849 -26.557 1.00 96.94 101 GLY A O 1
ATOM 758 N N . ARG A 1 102 ? 15.308 3.730 -25.363 1.00 96.25 102 ARG A N 1
ATOM 759 C CA . ARG A 1 102 ? 15.636 4.667 -26.451 1.00 96.25 102 ARG A CA 1
ATOM 760 C C . ARG A 1 102 ? 17.076 4.494 -26.917 1.00 96.25 102 ARG A C 1
ATOM 762 O O . ARG A 1 102 ? 17.294 4.223 -28.090 1.00 96.25 102 ARG A O 1
ATOM 769 N N . ALA A 1 103 ? 18.039 4.510 -25.993 1.00 96.56 103 ALA A N 1
ATOM 770 C CA . ALA A 1 103 ? 19.452 4.341 -26.334 1.00 96.56 103 ALA A CA 1
ATOM 771 C C . ALA A 1 103 ? 19.734 3.011 -27.060 1.00 96.56 103 ALA A C 1
ATOM 773 O O . ALA A 1 103 ? 20.505 2.971 -28.017 1.00 96.56 103 ALA A O 1
ATOM 774 N N . LYS A 1 104 ? 19.086 1.916 -26.637 1.00 97.56 104 LYS A N 1
ATOM 775 C CA . LYS A 1 104 ? 19.184 0.621 -27.328 1.00 97.56 104 LYS A CA 1
ATOM 776 C C . LYS A 1 104 ? 18.563 0.667 -28.721 1.00 97.56 104 LYS A C 1
ATOM 778 O O . LYS A 1 104 ? 19.163 0.143 -29.654 1.00 97.56 104 LYS A O 1
ATOM 783 N N . SER A 1 105 ? 17.389 1.278 -28.864 1.00 97.06 105 SER A N 1
ATOM 784 C CA . SER A 1 105 ? 16.732 1.444 -30.163 1.00 97.06 105 SER A CA 1
ATOM 785 C C . SER A 1 105 ? 17.608 2.242 -31.132 1.00 97.06 105 SER A C 1
ATOM 787 O O . SER A 1 105 ? 17.788 1.826 -32.274 1.00 97.06 105 SER A O 1
ATOM 789 N N . ASP A 1 106 ? 18.214 3.332 -30.664 1.00 97.50 106 ASP A N 1
ATOM 790 C CA . ASP A 1 106 ? 19.104 4.178 -31.463 1.00 97.50 106 ASP A CA 1
ATOM 791 C C . ASP A 1 106 ? 20.375 3.424 -31.880 1.00 97.50 106 ASP A C 1
ATOM 793 O O . ASP A 1 106 ? 20.797 3.484 -33.036 1.00 97.50 106 ASP A O 1
ATOM 797 N N . ALA A 1 107 ? 20.965 2.653 -30.961 1.00 97.38 107 ALA A N 1
ATOM 798 C CA . ALA A 1 107 ? 22.123 1.815 -31.257 1.00 97.38 107 ALA A CA 1
ATOM 799 C C . ALA A 1 107 ? 21.802 0.735 -32.303 1.00 97.38 107 ALA A C 1
ATOM 801 O O . ALA A 1 107 ? 22.604 0.502 -33.208 1.00 97.38 107 ALA A O 1
ATOM 802 N N . LEU A 1 108 ? 20.625 0.104 -32.215 1.00 97.62 108 LEU A N 1
ATOM 803 C CA . LEU A 1 108 ? 20.171 -0.881 -33.199 1.00 97.62 108 LEU A CA 1
ATOM 804 C C . LEU A 1 108 ? 19.913 -0.246 -34.568 1.00 97.62 108 LEU A C 1
ATOM 806 O O . LEU A 1 108 ? 20.305 -0.825 -35.578 1.00 97.62 108 LEU A O 1
ATOM 810 N N . ALA A 1 109 ? 19.315 0.946 -34.614 1.00 97.06 109 ALA A N 1
ATOM 811 C CA . ALA A 1 109 ? 19.108 1.680 -35.860 1.00 97.06 109 ALA A CA 1
ATOM 812 C C . ALA A 1 109 ? 20.443 2.059 -36.526 1.00 97.06 109 ALA A C 1
ATOM 814 O O . ALA A 1 109 ? 20.615 1.874 -37.730 1.00 97.06 109 ALA A O 1
ATOM 815 N N . SER A 1 110 ? 21.414 2.525 -35.735 1.00 97.06 110 SER A N 1
ATOM 816 C CA . SER A 1 110 ? 22.765 2.831 -36.217 1.00 97.06 110 SER A CA 1
ATOM 817 C C . SER A 1 110 ? 23.484 1.587 -36.745 1.00 97.06 110 SER A C 1
ATOM 819 O O . SER A 1 110 ? 24.086 1.626 -37.818 1.00 97.06 110 SER A O 1
ATOM 821 N N . LEU A 1 111 ? 23.382 0.460 -36.032 1.00 96.31 111 LEU A N 1
ATOM 822 C CA . LEU A 1 111 ? 23.954 -0.809 -36.476 1.00 96.31 111 LEU A CA 1
ATOM 823 C C . LEU A 1 111 ? 23.317 -1.290 -37.786 1.00 96.31 111 LEU A C 1
ATOM 825 O O . LEU A 1 111 ? 24.039 -1.704 -38.688 1.00 96.31 111 LEU A O 1
ATOM 829 N N . ALA A 1 112 ? 21.990 -1.206 -37.912 1.00 96.38 112 ALA A N 1
ATOM 830 C CA . ALA A 1 112 ? 21.282 -1.576 -39.136 1.00 96.38 112 ALA A CA 1
ATOM 831 C C . ALA A 1 112 ? 21.771 -0.752 -40.339 1.00 96.38 112 ALA A C 1
ATOM 833 O O . ALA A 1 112 ? 22.138 -1.327 -41.361 1.00 96.38 112 ALA A O 1
ATOM 834 N N . ALA A 1 113 ? 21.892 0.571 -40.180 1.00 95.38 113 ALA A N 1
ATOM 835 C CA . ALA A 1 113 ? 22.409 1.451 -41.228 1.00 95.38 113 ALA A CA 1
ATOM 836 C C . ALA A 1 113 ? 23.856 1.107 -41.636 1.00 95.38 113 ALA A C 1
ATOM 838 O O . ALA A 1 113 ? 24.195 1.130 -42.819 1.00 95.38 113 ALA A O 1
ATOM 839 N N . GLN A 1 114 ? 24.716 0.751 -40.675 1.00 95.50 114 GLN A N 1
ATOM 840 C CA . GLN A 1 114 ? 26.095 0.333 -40.959 1.00 95.50 114 GLN A CA 1
ATOM 841 C C . GLN A 1 114 ? 26.158 -1.003 -41.706 1.00 95.50 114 GLN A C 1
ATOM 843 O O . GLN A 1 114 ? 26.966 -1.155 -42.620 1.00 95.50 114 GLN A O 1
ATOM 848 N N . VAL A 1 115 ? 25.305 -1.964 -41.339 1.00 95.06 115 VAL A N 1
ATOM 849 C CA . VAL A 1 115 ? 25.217 -3.263 -42.023 1.00 95.06 115 VAL A CA 1
ATOM 850 C C . VAL A 1 115 ? 24.738 -3.087 -43.464 1.00 95.06 115 VAL A C 1
ATOM 852 O O . VAL A 1 115 ? 25.311 -3.691 -44.369 1.00 95.06 115 VAL A O 1
ATOM 855 N N . GLU A 1 116 ? 23.736 -2.237 -43.698 1.00 93.81 116 GLU A N 1
ATOM 856 C CA . GLU A 1 116 ? 23.253 -1.922 -45.048 1.00 93.81 116 GLU A CA 1
ATOM 857 C C . GLU A 1 116 ? 24.338 -1.258 -45.905 1.00 93.81 116 GLU A C 1
ATOM 859 O O . GLU A 1 116 ? 24.565 -1.679 -47.042 1.00 93.81 116 GLU A O 1
ATOM 864 N N . ALA A 1 117 ? 25.058 -0.278 -45.351 1.00 91.50 117 ALA A N 1
ATOM 865 C CA . ALA A 1 117 ? 26.165 0.381 -46.041 1.00 91.50 117 ALA A CA 1
ATOM 866 C C . ALA A 1 117 ? 27.288 -0.609 -46.405 1.00 91.50 117 ALA A C 1
ATOM 868 O O . ALA A 1 117 ? 27.713 -0.668 -47.558 1.00 91.50 117 ALA A O 1
ATOM 869 N N . ALA A 1 118 ? 27.709 -1.454 -45.459 1.00 90.56 118 ALA A N 1
ATOM 870 C CA . ALA A 1 118 ? 28.734 -2.469 -45.704 1.00 90.56 118 ALA A CA 1
ATOM 871 C C . ALA A 1 118 ? 28.296 -3.513 -46.750 1.00 90.56 118 ALA A C 1
ATOM 873 O O . ALA A 1 118 ? 29.106 -3.960 -47.563 1.00 90.56 118 ALA A O 1
ATOM 874 N N . GLY A 1 119 ? 27.012 -3.890 -46.761 1.00 87.50 119 GLY A N 1
ATOM 875 C CA . GLY A 1 119 ? 26.443 -4.772 -47.781 1.00 87.50 119 GLY A CA 1
ATOM 876 C C . GLY A 1 119 ? 26.467 -4.155 -49.185 1.00 87.50 119 GLY A C 1
ATOM 877 O O . GLY A 1 119 ? 26.796 -4.843 -50.153 1.00 87.50 119 GLY A O 1
ATOM 878 N N . ALA A 1 120 ? 26.177 -2.856 -49.303 1.00 82.25 120 ALA A N 1
ATOM 879 C CA . ALA A 1 120 ? 26.248 -2.128 -50.570 1.00 82.25 120 ALA A CA 1
ATOM 880 C C . ALA A 1 120 ? 27.694 -1.993 -51.096 1.00 82.25 120 ALA A C 1
ATOM 882 O O . ALA A 1 120 ? 27.943 -2.172 -52.294 1.00 82.25 120 ALA A O 1
ATOM 883 N N . ASP A 1 121 ? 28.662 -1.755 -50.209 1.00 79.38 121 ASP A N 1
ATOM 884 C CA . ASP A 1 121 ? 30.088 -1.684 -50.557 1.00 79.38 121 ASP A CA 1
ATOM 885 C C . ASP A 1 121 ? 30.648 -3.049 -51.002 1.00 79.38 121 ASP A C 1
ATOM 887 O O . ASP A 1 121 ? 31.406 -3.149 -51.973 1.00 79.38 121 ASP A O 1
ATOM 891 N N . ALA A 1 122 ? 30.225 -4.139 -50.358 1.00 74.56 122 ALA A N 1
ATOM 892 C CA . ALA A 1 122 ? 30.585 -5.496 -50.773 1.00 74.56 122 ALA A CA 1
ATOM 893 C C . ALA A 1 122 ? 29.993 -5.864 -52.151 1.00 74.56 122 ALA A C 1
ATOM 895 O O . ALA A 1 122 ? 30.657 -6.496 -52.975 1.00 74.56 122 ALA A O 1
ATOM 896 N N . ALA A 1 123 ? 28.763 -5.432 -52.443 1.00 71.06 123 ALA A N 1
ATOM 897 C CA . ALA A 1 123 ? 28.136 -5.662 -53.744 1.00 71.06 123 ALA A CA 1
ATOM 898 C C . ALA A 1 123 ? 28.833 -4.876 -54.871 1.00 71.06 123 ALA A C 1
ATOM 900 O O . ALA A 1 123 ? 29.111 -5.437 -55.935 1.00 71.06 123 ALA A O 1
ATOM 901 N N . SER A 1 124 ? 29.171 -3.604 -54.635 1.00 71.25 124 SER A N 1
ATOM 902 C CA . SER A 1 124 ? 29.830 -2.746 -55.631 1.00 71.25 124 SER A CA 1
ATOM 903 C C . SER A 1 124 ? 31.273 -3.165 -55.938 1.00 71.25 124 SER A C 1
ATOM 905 O O . SER A 1 124 ? 31.695 -3.101 -57.093 1.00 71.25 124 SER A O 1
ATOM 907 N N . SER A 1 125 ? 32.008 -3.676 -54.947 1.00 66.69 125 SER A N 1
ATOM 908 C CA . SER A 1 125 ? 33.369 -4.200 -55.136 1.00 66.69 125 SER A CA 1
ATOM 909 C C . SER A 1 125 ? 33.419 -5.535 -55.896 1.00 66.69 125 SER A C 1
ATOM 911 O O . SER A 1 125 ? 34.369 -5.768 -56.642 1.00 66.69 125 SER A O 1
ATOM 913 N N . SER A 1 126 ? 32.385 -6.380 -55.800 1.00 60.06 126 SER A N 1
ATOM 914 C CA . SER A 1 126 ? 32.305 -7.645 -56.557 1.00 60.06 126 SER A CA 1
ATOM 915 C C . SER A 1 126 ? 32.007 -7.462 -58.056 1.00 60.06 126 SER A C 1
ATOM 917 O O . SER A 1 126 ? 32.502 -8.224 -58.880 1.00 60.06 126 SER A O 1
ATOM 919 N N . SER A 1 127 ? 31.269 -6.410 -58.436 1.00 58.59 127 SER A N 1
ATOM 920 C CA . SER A 1 127 ? 30.944 -6.100 -59.841 1.00 58.59 127 SER A CA 1
ATOM 921 C C . SER A 1 127 ? 32.121 -5.503 -60.629 1.00 58.59 127 SER A C 1
ATOM 923 O O . SER A 1 127 ? 32.053 -5.426 -61.857 1.00 58.59 127 SER A O 1
ATOM 925 N N . GLY A 1 128 ? 33.171 -5.035 -59.949 1.00 55.69 128 GLY A N 1
ATOM 926 C CA . GLY A 1 128 ? 34.353 -4.439 -60.576 1.00 55.69 128 GLY A CA 1
ATOM 927 C C . GLY A 1 128 ? 35.431 -5.443 -60.995 1.00 55.69 128 GLY A C 1
ATOM 928 O O . GLY A 1 128 ? 36.347 -5.056 -61.713 1.00 55.69 128 GLY A O 1
ATOM 929 N N . ALA A 1 129 ? 35.338 -6.705 -60.563 1.00 55.22 129 ALA A N 1
ATOM 930 C CA . ALA A 1 129 ? 36.368 -7.723 -60.792 1.00 55.22 129 ALA A CA 1
ATOM 931 C C . ALA A 1 129 ? 36.204 -8.523 -62.105 1.00 55.22 129 ALA A C 1
ATOM 933 O O . ALA A 1 129 ? 37.099 -9.287 -62.450 1.00 55.22 129 ALA A O 1
ATOM 934 N N . ASP A 1 130 ? 35.105 -8.328 -62.846 1.00 55.75 130 ASP A N 1
ATOM 935 C CA . ASP A 1 130 ? 34.763 -9.071 -64.078 1.00 55.75 130 ASP A CA 1
ATOM 936 C C . ASP A 1 130 ? 34.945 -8.246 -65.380 1.00 55.75 130 ASP A C 1
ATOM 938 O O . ASP A 1 130 ? 34.298 -8.515 -66.396 1.00 55.75 130 ASP A O 1
ATOM 942 N N . ARG A 1 131 ? 35.804 -7.214 -65.379 1.00 47.66 131 ARG A N 1
ATOM 943 C CA . ARG A 1 131 ? 36.133 -6.412 -66.578 1.00 47.66 131 ARG A CA 1
ATOM 944 C C . ARG A 1 131 ? 37.598 -6.488 -66.973 1.00 47.66 131 ARG A C 1
ATOM 946 O O . ARG A 1 131 ? 38.453 -6.282 -66.087 1.00 47.66 131 ARG A O 1
#